Protein AF-A0A0F9FWK6-F1 (afdb_monomer_lite)

Radius of gyration: 12.36 Å; chains: 1; bounding box: 28×25×34 Å

Secondary structure (DSSP, 8-state):
--EEEEEEEEBHHHHHHHHH-GGG--GGGHHHHEEEEEEEEESSHHHHHHHHHS-TTHHHHHHHHHHTTBS-SS--TT-EEEETTEEEEEETTEEEE-

Structure (mmCIF, N/CA/C/O backbone):
data_AF-A0A0F9FWK6-F1
#
_entry.id   AF-A0A0F9FWK6-F1
#
loop_
_atom_site.group_PDB
_atom_site.id
_atom_site.type_symbol
_atom_site.label_atom_id
_atom_site.label_alt_id
_atom_site.label_comp_id
_atom_site.label_asym_id
_atom_site.label_entity_id
_atom_site.label_seq_id
_atom_site.pdbx_PDB_ins_code
_atom_site.Cartn_x
_atom_site.Cartn_y
_atom_site.Cartn_z
_atom_site.occupancy
_atom_site.B_iso_or_equiv
_atom_site.auth_seq_id
_atom_site.auth_comp_id
_atom_site.auth_asym_id
_atom_site.auth_atom_id
_atom_site.pdbx_PDB_model_num
ATOM 1 N N . MET A 1 1 ? -8.223 1.389 -20.747 1.00 81.88 1 MET A N 1
ATOM 2 C CA . MET A 1 1 ? -8.815 2.564 -20.071 1.00 81.88 1 MET A CA 1
ATOM 3 C C . MET A 1 1 ? -8.103 2.691 -18.743 1.00 81.88 1 MET A C 1
ATOM 5 O O . MET A 1 1 ? -7.977 1.670 -18.079 1.00 81.88 1 MET A O 1
ATOM 9 N N . LYS A 1 2 ? -7.578 3.871 -18.403 1.00 90.12 2 LYS A N 1
ATOM 10 C CA . LYS A 1 2 ? -6.937 4.065 -17.099 1.00 90.12 2 LYS A CA 1
ATOM 11 C C . LYS A 1 2 ? -7.998 4.264 -16.019 1.00 90.12 2 LYS A C 1
ATOM 13 O O . LYS A 1 2 ? -9.046 4.842 -16.301 1.00 90.12 2 LYS A O 1
ATOM 18 N N . VAL A 1 3 ? -7.713 3.781 -14.819 1.00 94.31 3 VAL A N 1
ATOM 19 C CA . VAL A 1 3 ? -8.549 3.920 -13.627 1.00 94.31 3 VAL A CA 1
ATOM 20 C C . VAL A 1 3 ? -7.706 4.579 -12.542 1.00 94.31 3 VAL A C 1
ATOM 22 O O . VAL A 1 3 ? -6.519 4.275 -12.417 1.00 94.31 3 VAL A O 1
ATOM 25 N N . GLU A 1 4 ? -8.307 5.491 -11.784 1.00 96.38 4 GLU A N 1
ATOM 26 C CA . GLU A 1 4 ? -7.656 6.100 -10.624 1.00 96.38 4 GLU A CA 1
ATOM 27 C C . GLU A 1 4 ? -7.432 5.050 -9.533 1.00 96.38 4 GLU A C 1
ATOM 29 O O . GLU A 1 4 ? -8.359 4.329 -9.150 1.00 96.38 4 GLU A O 1
ATOM 34 N N . MET A 1 5 ? -6.197 4.963 -9.040 1.00 97.25 5 MET A N 1
ATOM 35 C CA . MET A 1 5 ? -5.805 4.040 -7.980 1.00 97.25 5 MET A CA 1
ATOM 36 C C . MET A 1 5 ? -5.043 4.773 -6.882 1.00 97.25 5 MET A C 1
ATOM 38 O O . MET A 1 5 ? -4.256 5.682 -7.154 1.00 97.25 5 MET A O 1
ATOM 42 N N . LYS A 1 6 ? -5.235 4.336 -5.636 1.00 96.50 6 LYS A N 1
ATOM 43 C CA . LYS A 1 6 ? -4.468 4.820 -4.478 1.00 96.50 6 LYS A CA 1
ATOM 44 C C . LYS A 1 6 ? -3.541 3.730 -3.981 1.00 96.50 6 LYS A C 1
ATOM 46 O O . LYS A 1 6 ? -3.985 2.606 -3.766 1.00 96.50 6 LYS A O 1
ATOM 51 N N . VAL A 1 7 ? -2.280 4.074 -3.767 1.00 94.75 7 VAL A N 1
ATOM 52 C CA . VAL A 1 7 ? -1.246 3.167 -3.272 1.00 94.75 7 VAL A CA 1
ATOM 53 C C . VAL A 1 7 ? -0.978 3.468 -1.808 1.00 94.75 7 VAL A C 1
ATOM 55 O O . VAL A 1 7 ? -0.666 4.602 -1.441 1.00 94.75 7 VAL A O 1
ATOM 58 N N . TRP A 1 8 ? -1.085 2.433 -0.988 1.00 96.19 8 TRP A N 1
ATOM 59 C CA . TRP A 1 8 ? -1.012 2.489 0.460 1.00 96.19 8 TRP A CA 1
ATOM 60 C C . TRP A 1 8 ? 0.164 1.654 0.944 1.00 96.19 8 TRP A C 1
ATOM 62 O O . TRP A 1 8 ? 0.220 0.455 0.676 1.00 96.19 8 TRP A O 1
ATOM 72 N N . TYR A 1 9 ? 1.086 2.286 1.663 1.00 95.56 9 TYR A N 1
ATOM 73 C CA . TYR A 1 9 ? 2.225 1.606 2.279 1.00 95.56 9 TYR A CA 1
ATOM 74 C C . TYR A 1 9 ? 2.010 1.456 3.775 1.00 95.56 9 TYR A C 1
ATOM 76 O O . TYR A 1 9 ? 1.392 2.318 4.407 1.00 95.56 9 TYR A O 1
ATOM 84 N N . MET A 1 10 ? 2.538 0.378 4.347 1.00 95.44 10 MET A N 1
ATOM 85 C CA . MET A 1 10 ? 2.514 0.168 5.791 1.00 95.44 10 MET A CA 1
ATOM 86 C C . MET A 1 10 ? 3.248 1.304 6.515 1.00 95.44 10 MET A C 1
ATOM 88 O O . MET A 1 10 ? 4.400 1.638 6.216 1.00 95.44 10 MET A O 1
ATOM 92 N N . LYS A 1 11 ? 2.603 1.879 7.532 1.00 94.44 11 LYS A N 1
ATOM 93 C CA . LYS A 1 11 ? 3.269 2.819 8.440 1.00 94.44 11 LYS A CA 1
ATOM 94 C C . LYS A 1 11 ? 4.385 2.096 9.189 1.00 94.44 11 LYS A C 1
ATOM 96 O O . LYS A 1 11 ? 4.279 0.906 9.500 1.00 94.44 11 LYS A O 1
ATOM 101 N N . LYS A 1 12 ? 5.453 2.824 9.520 1.00 93.56 12 LYS A N 1
ATOM 102 C CA . LYS A 1 12 ? 6.663 2.267 10.143 1.00 93.56 12 LYS A CA 1
ATOM 103 C C . LYS A 1 12 ? 6.379 1.420 11.389 1.00 93.56 12 LYS A C 1
ATOM 105 O O . LYS A 1 12 ? 7.036 0.400 11.580 1.00 93.56 12 LYS A O 1
ATOM 110 N N . GLU A 1 13 ? 5.430 1.820 12.227 1.00 95.44 13 GLU A N 1
ATOM 111 C CA . GLU A 1 13 ? 5.072 1.115 13.461 1.00 95.44 13 GLU A CA 1
ATOM 112 C C . GLU A 1 13 ? 4.316 -0.207 13.236 1.00 95.44 13 GLU A C 1
ATOM 114 O O . GLU A 1 13 ? 4.317 -1.053 14.126 1.00 95.44 13 GLU A O 1
ATOM 119 N N . TRP A 1 14 ? 3.729 -0.417 12.051 1.00 95.38 14 TRP A N 1
ATOM 120 C CA . TRP A 1 14 ? 3.006 -1.644 11.683 1.00 95.38 14 TRP A CA 1
ATOM 121 C C . TRP A 1 14 ? 3.797 -2.556 10.745 1.00 95.38 14 TRP A C 1
ATOM 123 O O . TRP A 1 14 ? 3.470 -3.734 10.626 1.00 95.38 14 TRP A O 1
ATOM 133 N N . PHE A 1 15 ? 4.851 -2.037 10.110 1.00 93.62 15 PHE A N 1
ATOM 134 C CA . PHE A 1 15 ? 5.611 -2.739 9.076 1.00 93.62 15 PHE A CA 1
ATOM 135 C C . PHE A 1 15 ? 6.064 -4.145 9.495 1.00 93.62 15 PHE A C 1
ATOM 137 O O . PHE A 1 15 ? 5.738 -5.117 8.824 1.00 93.62 15 PHE A O 1
ATOM 144 N N . ASN A 1 16 ? 6.761 -4.278 10.630 1.00 93.69 16 ASN A N 1
ATOM 145 C CA . ASN A 1 16 ? 7.284 -5.577 11.079 1.00 93.69 16 ASN A CA 1
ATOM 146 C C . ASN A 1 16 ? 6.178 -6.595 11.389 1.00 93.69 16 ASN A C 1
ATOM 148 O O . ASN A 1 16 ? 6.385 -7.793 11.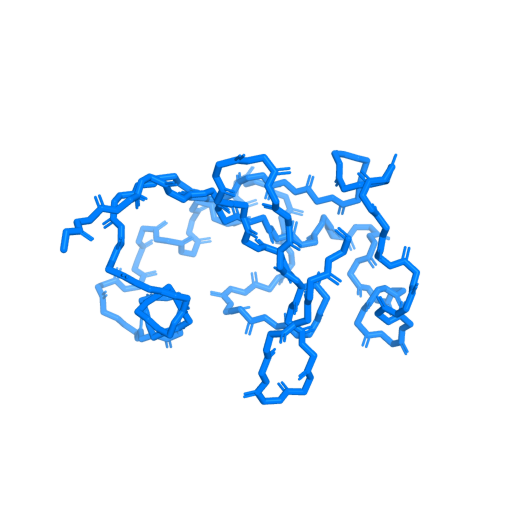230 1.00 93.69 16 ASN A O 1
ATOM 152 N N . GLN A 1 17 ? 5.022 -6.125 11.858 1.00 94.94 17 GLN A N 1
ATOM 153 C CA . GLN A 1 17 ? 3.886 -6.987 12.156 1.00 94.94 17 GLN A CA 1
ATOM 154 C C . GLN A 1 17 ? 3.237 -7.465 10.860 1.00 94.94 17 GLN A C 1
ATOM 156 O O . GLN A 1 17 ? 3.108 -8.663 10.647 1.00 94.94 17 GLN A O 1
ATOM 161 N N . LEU A 1 18 ? 2.883 -6.536 9.975 1.00 94.31 18 LEU A N 1
ATOM 162 C CA . LEU A 1 18 ? 2.086 -6.828 8.786 1.00 94.31 18 LEU A CA 1
ATOM 163 C C . LEU A 1 18 ? 2.884 -7.489 7.661 1.00 94.31 18 LEU A C 1
ATOM 165 O O . LEU A 1 18 ? 2.299 -8.217 6.868 1.00 94.31 18 LEU A O 1
ATOM 169 N N . ILE A 1 19 ? 4.207 -7.321 7.610 1.00 93.00 19 ILE A N 1
ATOM 170 C CA . ILE A 1 19 ? 5.034 -8.087 6.669 1.00 93.00 19 ILE A CA 1
ATOM 171 C C . ILE A 1 19 ? 5.119 -9.573 7.058 1.00 93.00 19 ILE A C 1
ATOM 173 O O . ILE A 1 19 ? 5.177 -10.438 6.186 1.00 93.00 19 ILE A O 1
ATOM 177 N N . CYS A 1 20 ? 5.111 -9.873 8.362 1.00 93.38 20 CYS A N 1
ATOM 178 C CA . CYS A 1 20 ? 5.160 -11.236 8.901 1.00 93.38 20 CYS A CA 1
ATOM 179 C C . CYS A 1 20 ? 3.772 -11.881 9.001 1.00 93.38 20 CYS A C 1
ATOM 181 O O . CYS A 1 20 ? 3.655 -13.094 8.851 1.00 93.38 20 CYS A O 1
ATOM 183 N N . HIS A 1 21 ? 2.745 -11.065 9.241 1.00 94.31 21 HIS A N 1
ATOM 184 C CA . HIS A 1 21 ? 1.349 -11.460 9.417 1.00 94.31 21 HIS A CA 1
ATOM 185 C C . HIS A 1 21 ? 0.438 -10.680 8.466 1.00 94.31 21 HIS A C 1
ATOM 187 O O . HIS A 1 21 ? -0.446 -9.934 8.906 1.00 94.31 21 HIS A O 1
ATOM 193 N N . PRO A 1 22 ? 0.639 -10.787 7.141 1.00 92.50 22 PRO A N 1
ATOM 194 C CA . PRO A 1 22 ? -0.121 -9.982 6.196 1.00 92.50 22 PRO A CA 1
ATOM 195 C C . PRO A 1 22 ? -1.624 -10.297 6.258 1.00 92.50 22 PRO A C 1
ATOM 197 O O . PRO A 1 22 ? -2.448 -9.492 5.835 1.00 92.50 22 PRO A O 1
ATOM 200 N N . GLU A 1 23 ? -2.036 -11.466 6.766 1.00 93.75 23 GLU A N 1
ATOM 201 C CA . GLU A 1 23 ? -3.437 -11.858 7.013 1.00 93.75 23 GLU A CA 1
ATOM 202 C C . GLU A 1 23 ? -4.170 -10.924 7.987 1.00 93.75 23 GLU A C 1
ATOM 204 O O . GLU A 1 23 ? -5.401 -10.902 8.038 1.00 93.75 23 GLU A O 1
ATOM 209 N N . GLU A 1 24 ? -3.429 -10.116 8.743 1.00 95.44 24 GLU A N 1
ATOM 210 C CA . GLU A 1 24 ? -3.990 -9.099 9.622 1.00 95.44 24 GLU A CA 1
ATOM 211 C C . GLU A 1 24 ? -4.365 -7.802 8.896 1.00 95.44 24 GLU A C 1
ATOM 213 O O . GLU A 1 24 ? -5.085 -6.975 9.466 1.00 95.44 24 GLU A O 1
ATOM 218 N N . VAL A 1 25 ? -3.940 -7.620 7.642 1.00 96.50 25 VAL A N 1
ATOM 219 C CA . VAL A 1 25 ? -4.396 -6.512 6.795 1.00 96.50 25 VAL A CA 1
ATOM 220 C C . VAL A 1 25 ? -5.865 -6.742 6.450 1.00 96.50 25 VAL A C 1
ATOM 222 O O . VAL A 1 25 ? -6.221 -7.701 5.769 1.00 96.50 25 VAL A O 1
ATOM 225 N N . LYS A 1 26 ? -6.739 -5.859 6.941 1.00 96.06 26 LYS A N 1
ATOM 226 C CA . LYS A 1 26 ? -8.193 -5.946 6.765 1.00 96.06 26 LYS A CA 1
ATOM 227 C C . LYS A 1 26 ? -8.723 -4.607 6.304 1.00 96.06 26 LYS A C 1
ATOM 229 O O . LYS A 1 26 ? -8.290 -3.575 6.801 1.00 96.06 26 LYS A O 1
ATOM 234 N N . LYS A 1 27 ? -9.761 -4.601 5.468 1.00 95.50 27 LYS A N 1
ATOM 235 C CA . LYS A 1 27 ? -10.418 -3.359 5.021 1.00 95.50 27 LYS A CA 1
ATOM 236 C C . LYS A 1 27 ? -10.714 -2.376 6.166 1.00 95.50 27 LYS A C 1
ATOM 238 O O . LYS A 1 27 ? -10.520 -1.175 6.019 1.00 95.50 27 LYS A O 1
ATOM 243 N N . SER A 1 28 ? -11.119 -2.887 7.330 1.00 96.31 28 SER A N 1
ATOM 244 C CA . SER A 1 28 ? -11.451 -2.088 8.517 1.00 96.31 28 SER A CA 1
ATOM 245 C C . SER A 1 28 ? -10.260 -1.436 9.231 1.00 96.31 28 SER A C 1
ATOM 247 O O . SER A 1 28 ? -10.480 -0.592 10.097 1.00 96.31 28 SER A O 1
ATOM 249 N N . ASN A 1 29 ? -9.015 -1.813 8.920 1.00 96.00 29 ASN A N 1
ATOM 250 C CA . ASN A 1 29 ? -7.822 -1.301 9.598 1.00 96.00 29 ASN A CA 1
ATOM 251 C C . ASN A 1 29 ? -6.800 -0.625 8.669 1.00 96.00 29 ASN A C 1
ATOM 253 O O . ASN A 1 29 ? -5.759 -0.191 9.167 1.00 96.00 29 ASN A O 1
ATOM 257 N N . ILE A 1 30 ? -7.086 -0.485 7.369 1.00 96.50 30 ILE A N 1
ATOM 258 C CA . ILE A 1 30 ? -6.147 0.084 6.384 1.00 96.50 30 ILE A CA 1
ATOM 259 C C . ILE A 1 30 ? -5.723 1.499 6.778 1.00 96.50 30 ILE A C 1
ATOM 261 O O . ILE A 1 30 ? -4.536 1.742 6.935 1.00 96.50 30 ILE A O 1
ATOM 265 N N . GLU A 1 31 ? -6.653 2.415 7.051 1.00 95.44 31 GLU A N 1
ATOM 266 C CA . GLU A 1 31 ? -6.307 3.807 7.402 1.00 95.44 31 GLU A CA 1
ATOM 267 C C . GLU A 1 31 ? -5.494 3.923 8.703 1.00 95.44 31 GLU A C 1
ATOM 269 O O . GLU A 1 31 ? -4.673 4.830 8.886 1.00 95.44 31 GLU A O 1
ATOM 274 N N . LYS A 1 32 ? -5.697 2.973 9.623 1.00 96.12 32 LYS A N 1
ATOM 275 C CA . LYS A 1 32 ? -4.920 2.886 10.860 1.00 96.12 32 LYS A CA 1
ATOM 276 C C . LYS A 1 32 ? -3.487 2.448 10.568 1.00 96.12 32 LYS A C 1
ATOM 278 O O . LYS A 1 32 ? -2.560 3.042 11.115 1.00 96.12 32 LYS A O 1
ATOM 283 N N . THR A 1 33 ? -3.318 1.439 9.723 1.00 96.25 33 THR A N 1
ATOM 284 C CA . THR A 1 33 ? -2.058 0.708 9.536 1.00 96.25 33 THR A CA 1
ATOM 285 C C . THR A 1 33 ? -1.218 1.190 8.352 1.00 96.25 33 THR A C 1
ATOM 287 O O . THR A 1 33 ? -0.010 0.969 8.340 1.00 96.25 33 THR A O 1
ATOM 290 N N . HIS A 1 34 ? -1.826 1.892 7.396 1.00 96.38 34 HIS A N 1
ATOM 291 C CA . HIS A 1 34 ? -1.210 2.319 6.144 1.00 96.38 34 HIS A CA 1
ATOM 292 C C . HIS A 1 34 ? -1.361 3.823 5.901 1.00 96.38 34 HIS A C 1
ATOM 294 O O . HIS A 1 34 ? -2.290 4.464 6.396 1.00 96.38 34 HIS A O 1
ATOM 300 N N . SER A 1 35 ? -0.454 4.370 5.097 1.00 95.50 35 SER A N 1
ATOM 301 C CA . SER A 1 35 ? -0.484 5.740 4.584 1.00 95.50 35 SER A CA 1
ATOM 302 C C . SER A 1 35 ? -0.556 5.722 3.060 1.00 95.50 35 SER A C 1
ATOM 304 O O . SER A 1 35 ? 0.134 4.930 2.418 1.00 95.50 35 SER A O 1
ATOM 306 N N . ILE A 1 36 ? -1.345 6.623 2.472 1.00 94.00 36 ILE A N 1
ATOM 307 C CA . ILE A 1 36 ? -1.312 6.848 1.022 1.00 94.00 36 ILE A CA 1
ATOM 308 C C . ILE A 1 36 ? 0.047 7.452 0.669 1.00 94.00 36 ILE A C 1
ATOM 310 O O . ILE A 1 36 ? 0.424 8.492 1.207 1.00 94.00 36 ILE A O 1
ATOM 314 N N . VAL A 1 37 ? 0.766 6.808 -0.246 1.00 91.88 37 VAL A N 1
ATOM 315 C CA . VAL A 1 37 ? 2.046 7.305 -0.777 1.00 91.88 37 VAL A CA 1
ATOM 316 C C . VAL A 1 37 ? 1.930 7.788 -2.216 1.00 91.88 37 VAL A C 1
ATOM 318 O O . VAL A 1 37 ? 2.786 8.536 -2.681 1.00 91.88 37 VAL A O 1
ATOM 321 N N . PHE A 1 38 ? 0.887 7.365 -2.931 1.00 91.25 38 PHE A N 1
ATOM 322 C CA . PHE A 1 38 ? 0.653 7.769 -4.310 1.00 91.25 38 PHE A CA 1
ATOM 323 C C . PHE A 1 38 ? -0.829 7.650 -4.675 1.00 91.25 38 PHE A C 1
ATOM 325 O O . PHE A 1 38 ? -1.521 6.744 -4.214 1.00 91.25 38 PHE A O 1
ATOM 332 N N . GLU A 1 39 ? -1.292 8.539 -5.545 1.00 93.38 39 GLU A N 1
ATOM 333 C CA . GLU A 1 39 ? -2.606 8.483 -6.180 1.00 93.38 39 GLU A CA 1
ATOM 334 C C . GLU A 1 39 ? -2.443 8.852 -7.654 1.00 93.38 39 GLU A C 1
ATOM 336 O O . GLU A 1 39 ? -1.750 9.820 -7.978 1.00 93.38 39 GLU A O 1
ATOM 341 N N . GLY A 1 40 ? -3.037 8.061 -8.546 1.00 92.62 40 GLY A N 1
ATOM 342 C CA . GLY A 1 40 ? -3.024 8.385 -9.965 1.00 92.62 40 GLY A CA 1
ATOM 343 C C . GLY A 1 40 ? -3.578 7.301 -10.889 1.00 92.62 40 GLY A C 1
ATOM 344 O O . GLY A 1 40 ? -3.993 6.229 -10.436 1.00 92.62 40 GLY A O 1
ATOM 345 N N . PRO A 1 41 ? -3.561 7.568 -12.207 1.00 95.69 41 PRO A N 1
ATOM 346 C CA . PRO A 1 41 ? -4.212 6.724 -13.197 1.00 95.69 41 PRO A CA 1
ATOM 347 C C . PRO A 1 41 ? -3.311 5.587 -13.703 1.00 95.69 41 PRO A C 1
ATOM 349 O O . PRO A 1 41 ? -2.277 5.831 -14.334 1.00 95.69 41 PRO A O 1
ATOM 352 N N . PHE A 1 42 ? -3.778 4.344 -13.555 1.00 94.06 42 PHE A N 1
ATOM 353 C CA . PHE A 1 42 ? -3.110 3.127 -14.040 1.00 94.06 42 PHE A CA 1
ATOM 354 C C . PHE A 1 42 ? -4.049 2.267 -14.893 1.00 94.06 42 PHE A C 1
ATOM 356 O O . PHE A 1 42 ? -5.271 2.351 -14.790 1.00 94.06 42 PHE A O 1
ATOM 363 N N . ASN A 1 43 ? -3.491 1.427 -15.758 1.00 94.94 43 ASN A N 1
ATOM 364 C CA . ASN A 1 43 ? -4.239 0.471 -16.570 1.00 94.94 43 ASN A CA 1
ATOM 365 C C . ASN A 1 43 ? -4.629 -0.781 -15.773 1.00 94.94 43 ASN A C 1
ATOM 367 O O . ASN A 1 43 ? -5.668 -1.371 -16.058 1.00 94.94 43 ASN A O 1
ATOM 371 N N . ASN A 1 44 ? -3.791 -1.219 -14.827 1.00 94.06 44 ASN A N 1
ATOM 372 C CA . ASN A 1 44 ? -4.012 -2.406 -13.996 1.00 94.06 44 ASN A CA 1
ATOM 373 C C . ASN A 1 44 ? -3.058 -2.433 -12.782 1.00 94.06 44 ASN A C 1
ATOM 375 O O . ASN A 1 44 ? -2.140 -1.623 -12.680 1.00 94.06 44 ASN A O 1
ATOM 379 N N . LEU A 1 45 ? -3.265 -3.400 -11.881 1.00 93.44 45 LEU A N 1
ATOM 380 C CA . LEU A 1 45 ? -2.455 -3.595 -10.672 1.00 93.44 45 LEU A CA 1
ATOM 381 C C . LEU A 1 45 ? -0.978 -3.932 -10.956 1.00 93.44 45 LEU A C 1
ATOM 383 O O . LEU A 1 45 ? -0.107 -3.564 -10.170 1.00 93.44 45 LEU A O 1
ATOM 387 N N . ASN A 1 46 ? -0.672 -4.600 -12.072 1.00 91.00 46 ASN A N 1
ATOM 388 C CA . ASN A 1 46 ? 0.714 -4.928 -12.421 1.00 91.0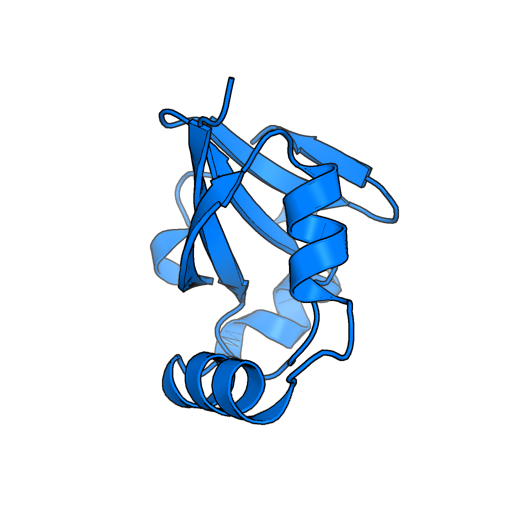0 46 ASN A CA 1
ATOM 389 C C . ASN A 1 46 ? 1.498 -3.670 -12.799 1.00 91.00 46 ASN A C 1
ATOM 391 O O . ASN A 1 46 ? 2.637 -3.525 -12.373 1.00 91.00 46 ASN A O 1
ATOM 395 N N . GLU A 1 47 ? 0.876 -2.726 -13.512 1.00 91.25 47 GLU A N 1
ATOM 396 C CA . GLU A 1 47 ? 1.498 -1.431 -13.805 1.00 91.25 47 GLU A CA 1
ATOM 397 C C . GLU A 1 47 ? 1.807 -0.661 -12.517 1.00 91.25 47 GLU A C 1
ATOM 399 O O . GLU A 1 47 ? 2.861 -0.041 -12.426 1.00 91.25 47 GLU A O 1
ATOM 404 N N . VAL A 1 48 ? 0.944 -0.740 -11.494 1.00 90.88 48 VAL A N 1
ATOM 405 C CA . VAL A 1 48 ? 1.242 -0.166 -10.172 1.00 90.88 48 VAL A CA 1
ATOM 406 C C . VAL A 1 48 ? 2.462 -0.846 -9.557 1.00 90.88 48 VAL A C 1
ATOM 408 O O . VAL A 1 48 ? 3.386 -0.163 -9.119 1.00 90.88 48 VAL A O 1
ATOM 411 N N . PHE A 1 49 ? 2.492 -2.182 -9.543 1.00 89.38 49 PHE A N 1
ATOM 412 C CA . PHE A 1 49 ? 3.609 -2.936 -8.975 1.00 89.38 49 PHE A CA 1
ATOM 413 C C . PHE A 1 49 ? 4.934 -2.597 -9.668 1.00 89.38 49 PHE A C 1
ATOM 415 O O . PHE A 1 49 ? 5.934 -2.335 -9.003 1.00 89.38 49 PHE A O 1
ATOM 422 N N . GLU A 1 50 ? 4.945 -2.554 -10.999 1.00 87.69 50 GLU A N 1
ATOM 423 C CA . GLU A 1 50 ? 6.108 -2.169 -11.798 1.00 87.69 50 GLU A CA 1
ATOM 424 C C . GLU A 1 50 ? 6.506 -0.716 -11.528 1.00 87.69 50 GLU A C 1
ATOM 426 O O . GLU A 1 50 ? 7.662 -0.436 -11.215 1.00 87.69 50 GLU A O 1
ATOM 431 N N . TYR A 1 51 ? 5.548 0.212 -11.557 1.00 86.31 51 TYR A N 1
ATOM 432 C CA . TYR A 1 51 ? 5.789 1.632 -11.309 1.00 86.31 51 TYR A CA 1
ATOM 433 C C . TYR A 1 51 ? 6.410 1.893 -9.929 1.00 86.31 51 TYR A C 1
ATOM 435 O O . TYR A 1 51 ? 7.316 2.722 -9.796 1.00 86.31 51 TYR A O 1
ATOM 443 N N . MET A 1 52 ? 5.957 1.163 -8.907 1.00 85.88 52 MET A N 1
ATOM 444 C CA . MET A 1 52 ? 6.443 1.307 -7.535 1.00 85.88 52 MET A CA 1
ATOM 445 C C . MET A 1 52 ? 7.777 0.587 -7.275 1.00 85.88 52 MET A C 1
ATOM 447 O O . MET A 1 52 ? 8.457 0.930 -6.308 1.00 85.88 52 MET A O 1
ATOM 451 N N . ASN A 1 53 ? 8.179 -0.368 -8.124 1.00 81.12 53 ASN A N 1
ATOM 452 C CA . ASN A 1 53 ? 9.425 -1.135 -7.975 1.00 81.12 53 ASN A CA 1
ATOM 453 C C . ASN A 1 53 ? 10.541 -0.743 -8.962 1.00 81.12 53 ASN A C 1
ATOM 455 O O . ASN A 1 53 ? 11.702 -1.069 -8.723 1.00 81.12 53 ASN A O 1
ATOM 459 N N . ILE A 1 54 ? 10.236 -0.035 -10.053 1.00 73.94 54 ILE A N 1
ATOM 460 C CA . ILE A 1 54 ? 11.241 0.433 -11.018 1.00 73.94 54 ILE A CA 1
ATOM 461 C C . ILE A 1 54 ? 12.018 1.639 -10.455 1.00 73.94 54 ILE A C 1
ATOM 463 O O . ILE A 1 54 ? 11.443 2.623 -9.980 1.00 73.94 54 ILE A O 1
ATOM 467 N N . ASP A 1 55 ? 13.347 1.610 -10.581 1.00 60.38 55 ASP A N 1
ATOM 468 C CA . ASP A 1 55 ? 14.299 2.590 -10.019 1.00 60.38 55 ASP A CA 1
ATOM 469 C C . ASP A 1 55 ? 14.372 3.956 -10.773 1.00 60.38 55 ASP A C 1
ATOM 471 O O . ASP A 1 55 ? 15.353 4.695 -10.677 1.00 60.38 55 ASP A O 1
ATOM 475 N N . PHE A 1 56 ? 13.328 4.356 -11.512 1.00 52.59 56 PHE A N 1
ATOM 476 C CA . PHE A 1 56 ? 13.359 5.467 -12.490 1.00 52.59 56 PHE A CA 1
ATOM 477 C C . PHE A 1 56 ? 12.262 6.538 -12.244 1.00 52.59 56 PHE A C 1
ATOM 479 O O . PHE A 1 56 ? 11.086 6.171 -12.226 1.00 52.59 56 PHE A O 1
ATOM 486 N N . PRO A 1 57 ? 12.546 7.857 -12.125 1.00 54.06 57 PRO A N 1
ATOM 487 C CA . PRO A 1 57 ? 13.638 8.476 -11.379 1.00 54.06 57 PRO A CA 1
ATOM 488 C C . PRO A 1 57 ? 13.334 8.378 -9.870 1.00 54.06 57 PRO A C 1
ATOM 490 O O . PRO A 1 57 ? 12.473 9.073 -9.333 1.00 54.06 57 PRO A O 1
ATOM 493 N N . ALA A 1 58 ? 14.048 7.496 -9.168 1.00 54.53 58 ALA A N 1
ATOM 494 C CA . ALA A 1 58 ? 13.811 7.136 -7.764 1.00 54.53 58 ALA A CA 1
ATOM 495 C C . ALA A 1 58 ? 13.994 8.270 -6.725 1.00 54.53 58 ALA A C 1
ATOM 497 O O . ALA A 1 58 ? 13.776 8.047 -5.531 1.00 54.53 58 ALA A O 1
ATOM 498 N N . LEU A 1 59 ? 14.404 9.471 -7.143 1.00 54.03 59 LEU A N 1
ATOM 499 C CA . LEU A 1 59 ? 14.775 10.555 -6.230 1.00 54.03 59 LEU A CA 1
ATOM 500 C C . LEU A 1 59 ? 13.575 11.191 -5.514 1.00 54.03 59 LEU A C 1
ATOM 502 O O . LEU A 1 59 ? 13.710 11.529 -4.341 1.00 54.03 59 LEU A O 1
ATOM 506 N N . ASP A 1 60 ? 12.405 11.278 -6.154 1.00 69.31 60 ASP A N 1
ATOM 507 C CA . ASP A 1 60 ? 11.231 11.920 -5.536 1.00 69.31 60 ASP A CA 1
ATOM 508 C C . ASP A 1 60 ? 10.376 10.921 -4.733 1.00 69.31 60 ASP A C 1
ATOM 510 O O . ASP A 1 60 ? 10.003 11.156 -3.585 1.00 69.31 60 ASP A O 1
ATOM 514 N N . ARG A 1 61 ? 10.168 9.707 -5.263 1.00 75.31 61 ARG A N 1
ATOM 515 C CA . ARG A 1 61 ? 9.322 8.688 -4.609 1.00 75.31 61 ARG A CA 1
ATOM 516 C C . ARG A 1 61 ? 9.849 8.252 -3.245 1.00 75.31 61 ARG A C 1
ATOM 518 O O . ARG A 1 61 ? 9.076 8.128 -2.300 1.00 75.31 61 ARG A O 1
ATOM 525 N N . ARG A 1 62 ? 11.166 8.059 -3.104 1.00 76.75 62 ARG A N 1
ATOM 526 C CA . ARG A 1 62 ? 11.765 7.702 -1.806 1.00 76.75 62 ARG A CA 1
ATOM 527 C C . ARG A 1 62 ? 11.555 8.810 -0.773 1.00 76.75 62 ARG A C 1
ATOM 529 O O . ARG A 1 62 ? 11.368 8.500 0.401 1.00 76.75 62 ARG A O 1
ATOM 536 N N . ALA A 1 63 ? 11.577 10.075 -1.197 1.00 80.19 63 ALA A N 1
ATOM 537 C CA . ALA A 1 63 ? 11.291 11.206 -0.324 1.00 80.19 63 ALA A CA 1
ATOM 538 C C . ALA A 1 63 ? 9.809 11.235 0.069 1.00 80.19 63 ALA A C 1
ATOM 540 O O . ALA A 1 63 ? 9.520 11.329 1.256 1.00 80.19 63 ALA A O 1
ATOM 541 N N . ILE A 1 64 ? 8.887 11.049 -0.882 1.00 82.31 64 ILE A N 1
ATOM 542 C CA . ILE A 1 64 ? 7.440 10.965 -0.619 1.00 82.31 64 ILE A CA 1
ATOM 543 C C . ILE A 1 64 ? 7.127 9.863 0.400 1.00 82.31 64 ILE A C 1
ATOM 545 O O . ILE A 1 64 ? 6.479 10.121 1.411 1.00 82.31 64 ILE A O 1
ATOM 549 N N . ILE A 1 65 ? 7.647 8.652 0.186 1.00 83.62 65 ILE A N 1
ATOM 550 C CA . ILE A 1 65 ? 7.387 7.500 1.057 1.00 83.62 65 ILE A CA 1
ATOM 551 C C . ILE A 1 65 ? 7.965 7.720 2.467 1.00 83.62 65 ILE A C 1
ATOM 553 O O . ILE A 1 65 ? 7.305 7.434 3.467 1.00 83.62 65 ILE A O 1
ATOM 557 N N . ARG A 1 66 ? 9.174 8.292 2.570 1.00 80.81 66 ARG A N 1
ATOM 558 C CA . ARG A 1 66 ? 9.769 8.665 3.866 1.00 80.81 66 ARG A CA 1
ATOM 559 C C . ARG A 1 66 ? 8.977 9.771 4.564 1.00 80.81 66 ARG A C 1
ATOM 561 O O . ARG A 1 66 ? 8.764 9.682 5.770 1.00 80.81 66 ARG A O 1
ATOM 568 N N . ASN A 1 67 ? 8.518 10.777 3.823 1.00 84.62 67 ASN A N 1
ATOM 569 C CA . ASN A 1 67 ? 7.692 11.867 4.346 1.00 84.62 67 ASN A CA 1
ATOM 570 C C . ASN A 1 67 ? 6.319 11.364 4.817 1.00 84.62 67 ASN A C 1
ATOM 572 O O . ASN A 1 67 ? 5.770 11.903 5.773 1.00 84.62 67 ASN A O 1
ATOM 576 N N . ALA A 1 68 ? 5.801 10.292 4.211 1.00 83.19 68 ALA A N 1
ATOM 577 C CA . ALA A 1 68 ? 4.594 9.592 4.650 1.00 83.19 68 ALA A CA 1
ATOM 578 C C . ALA A 1 68 ? 4.807 8.703 5.897 1.00 83.19 68 ALA A C 1
ATOM 580 O O . ALA A 1 68 ? 3.874 8.029 6.341 1.00 83.19 68 ALA A O 1
ATOM 581 N N . GLY A 1 69 ? 6.022 8.674 6.459 1.00 83.12 69 GLY A N 1
ATOM 582 C CA . GLY A 1 69 ? 6.354 7.912 7.665 1.00 83.12 69 GLY A CA 1
ATOM 583 C C . GLY A 1 69 ? 6.508 6.405 7.441 1.00 83.12 69 GLY A C 1
ATOM 584 O O . GLY A 1 69 ? 6.487 5.642 8.407 1.00 83.12 69 GLY A O 1
ATOM 585 N N . CYS A 1 70 ? 6.658 5.959 6.193 1.00 87.19 70 CYS A N 1
ATOM 586 C CA . CYS A 1 70 ? 6.820 4.546 5.852 1.00 87.19 70 CYS A CA 1
ATOM 587 C C . CYS A 1 70 ? 8.306 4.141 5.892 1.00 87.19 70 CYS A C 1
ATOM 589 O O . CYS A 1 70 ? 9.203 4.963 5.681 1.00 87.19 70 CYS A O 1
ATOM 591 N N . SER A 1 71 ? 8.590 2.872 6.192 1.00 79.62 71 SER A N 1
ATOM 592 C CA . SER A 1 71 ? 9.960 2.364 6.405 1.00 79.62 71 SER A CA 1
ATOM 593 C C . SER A 1 71 ? 10.613 1.735 5.172 1.00 79.62 71 SER A C 1
ATOM 595 O O . SER A 1 71 ? 11.840 1.633 5.131 1.00 79.62 71 SER A O 1
ATOM 597 N N . HIS A 1 72 ? 9.830 1.325 4.176 1.00 81.50 72 HIS A N 1
ATOM 598 C CA . HIS A 1 72 ? 10.299 0.653 2.962 1.00 81.50 72 HIS A CA 1
ATOM 599 C C . HIS A 1 72 ? 10.020 1.521 1.736 1.00 81.50 72 HIS A C 1
ATOM 601 O O . HIS A 1 72 ? 9.082 2.306 1.728 1.00 81.50 72 HIS A O 1
ATOM 607 N N . THR A 1 73 ? 10.858 1.414 0.706 1.00 81.88 73 THR A N 1
ATOM 608 C CA . THR A 1 73 ? 10.807 2.289 -0.482 1.00 81.88 73 THR A CA 1
ATOM 609 C C . THR A 1 73 ? 10.294 1.599 -1.742 1.00 81.88 73 THR A C 1
ATOM 611 O O . THR A 1 73 ? 10.222 2.232 -2.790 1.00 81.88 73 THR A O 1
ATOM 614 N N . SER A 1 74 ? 9.960 0.318 -1.642 1.00 85.00 74 SER A N 1
ATOM 615 C CA . SER A 1 74 ? 9.460 -0.540 -2.715 1.00 85.00 74 SER A CA 1
ATOM 616 C C . 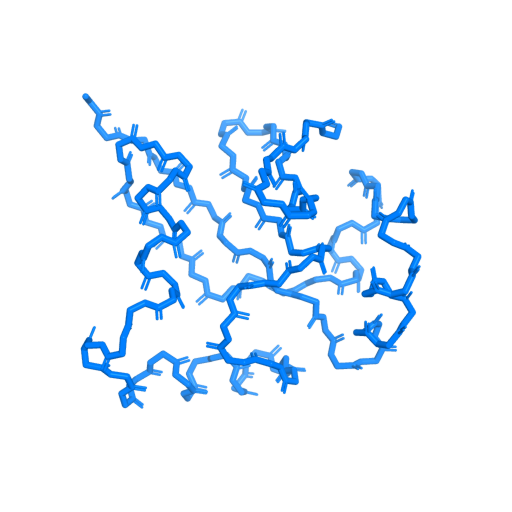SER A 1 74 ? 8.218 -1.273 -2.224 1.00 85.00 74 SER A C 1
ATOM 618 O O . SER A 1 74 ? 8.065 -1.490 -1.018 1.00 85.00 74 SER A O 1
ATOM 620 N N . MET A 1 75 ? 7.335 -1.637 -3.145 1.00 88.62 75 MET A N 1
ATOM 621 C CA . MET A 1 75 ? 6.084 -2.298 -2.796 1.00 88.62 75 MET A CA 1
ATOM 622 C C . MET A 1 75 ? 6.375 -3.706 -2.265 1.00 88.62 75 MET A C 1
ATOM 624 O O . MET A 1 75 ? 7.202 -4.426 -2.821 1.00 88.62 75 MET A O 1
ATOM 628 N N . SER A 1 76 ? 5.745 -4.066 -1.154 1.00 91.06 76 SER A N 1
ATOM 629 C CA . SER A 1 76 ? 6.046 -5.251 -0.351 1.00 91.06 76 SER A CA 1
ATOM 630 C C . SER A 1 76 ? 4.770 -5.993 0.042 1.00 91.06 76 SER A C 1
ATOM 632 O O . SER A 1 76 ? 3.668 -5.455 -0.036 1.00 91.06 76 SER A O 1
ATOM 634 N N . VAL A 1 77 ? 4.921 -7.244 0.483 1.00 93.50 77 VAL A N 1
ATOM 635 C CA . VAL A 1 77 ? 3.815 -8.025 1.056 1.00 93.50 77 VAL A CA 1
ATOM 636 C C . VAL A 1 77 ? 3.158 -7.234 2.188 1.00 93.50 77 VAL A C 1
ATOM 638 O O . VAL A 1 77 ? 3.856 -6.727 3.063 1.00 93.50 77 VAL A O 1
ATOM 641 N N . GLY A 1 78 ? 1.828 -7.140 2.151 1.00 94.00 78 GLY A N 1
ATOM 642 C CA . GLY A 1 78 ? 1.040 -6.346 3.093 1.00 94.00 78 GLY A CA 1
ATOM 643 C C . GLY A 1 78 ? 0.634 -4.964 2.576 1.00 94.00 78 GLY A C 1
ATOM 644 O O . GLY A 1 78 ? -0.380 -4.457 3.041 1.00 94.00 78 GLY A O 1
ATOM 645 N N . ASP A 1 79 ? 1.325 -4.394 1.581 1.00 95.19 79 ASP A N 1
ATOM 646 C CA . ASP A 1 79 ? 0.910 -3.125 0.967 1.00 95.19 79 ASP A CA 1
ATOM 647 C C . ASP A 1 79 ? -0.391 -3.269 0.182 1.00 95.19 79 ASP A C 1
ATOM 649 O O . ASP A 1 79 ? -0.750 -4.359 -0.273 1.00 95.19 79 ASP A O 1
ATOM 653 N N . VAL A 1 80 ? -1.092 -2.152 -0.015 1.00 96.75 80 VAL A N 1
ATOM 654 C CA . VAL A 1 80 ? -2.446 -2.159 -0.570 1.00 96.75 80 VAL A CA 1
ATOM 655 C C . VAL A 1 80 ? -2.590 -1.192 -1.741 1.00 96.75 80 VAL A C 1
ATOM 657 O O . VAL A 1 80 ? -2.070 -0.077 -1.733 1.00 96.75 80 VAL A O 1
ATOM 660 N N . VAL A 1 81 ? -3.365 -1.595 -2.745 1.00 97.31 81 VAL A N 1
ATOM 661 C CA . VAL A 1 81 ? -3.870 -0.721 -3.805 1.00 97.31 81 VAL A CA 1
ATOM 662 C C . VAL A 1 81 ? -5.385 -0.651 -3.722 1.00 97.31 81 VAL A C 1
ATOM 664 O O . VAL A 1 81 ? -6.058 -1.672 -3.621 1.00 97.31 81 VAL A O 1
ATOM 667 N N . GLN A 1 82 ? -5.931 0.559 -3.770 1.00 97.69 82 GLN A N 1
ATOM 668 C CA . GLN A 1 82 ? -7.368 0.794 -3.791 1.00 97.69 82 GLN A CA 1
ATOM 669 C C . GLN A 1 82 ? -7.831 1.170 -5.200 1.00 97.69 82 GLN A C 1
ATOM 671 O O . GLN A 1 82 ? -7.278 2.102 -5.786 1.00 97.69 82 GLN A O 1
ATOM 676 N N . ILE A 1 83 ? -8.876 0.506 -5.702 1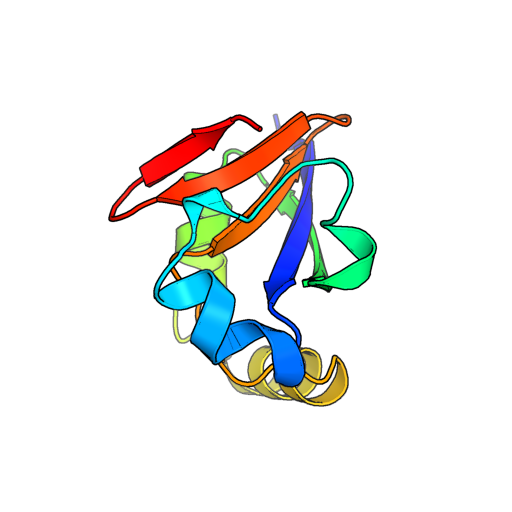.00 96.12 83 ILE A N 1
ATOM 677 C CA . ILE A 1 83 ? -9.522 0.790 -6.993 1.00 96.12 83 ILE A CA 1
ATOM 678 C C . ILE A 1 83 ? -11.034 0.827 -6.770 1.00 96.12 83 ILE A C 1
ATOM 680 O O . ILE A 1 83 ? -11.615 -0.154 -6.325 1.00 96.12 83 ILE A O 1
ATOM 684 N N . GLY A 1 84 ? -11.694 1.959 -7.028 1.00 88.56 84 GLY A N 1
ATOM 685 C CA . GLY A 1 84 ? -13.165 2.030 -6.976 1.00 88.56 84 GLY A CA 1
ATOM 686 C C . GLY A 1 84 ? -13.819 1.597 -5.647 1.00 88.56 84 GLY A C 1
ATOM 687 O O . GLY A 1 84 ? -14.975 1.191 -5.650 1.00 88.56 84 GLY A O 1
ATOM 688 N N . GLY A 1 85 ? -13.104 1.667 -4.516 1.00 90.19 85 GLY A N 1
ATOM 689 C CA . GLY A 1 85 ? -13.591 1.234 -3.194 1.00 90.19 85 GLY A CA 1
ATOM 690 C C . GLY A 1 85 ? -13.235 -0.209 -2.802 1.00 90.19 85 GLY A C 1
ATOM 691 O O . GLY A 1 85 ? -13.459 -0.600 -1.648 1.00 90.19 85 GLY A O 1
ATOM 692 N N . GLU A 1 86 ? -12.653 -0.971 -3.725 1.00 95.69 86 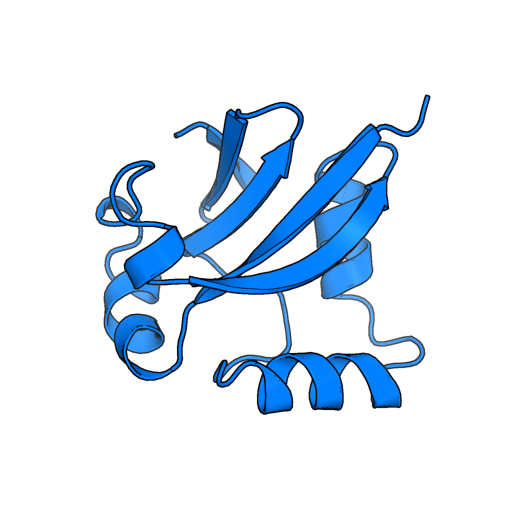GLU A N 1
ATOM 693 C CA . GLU A 1 86 ? -12.038 -2.276 -3.487 1.00 95.69 86 GLU A CA 1
ATOM 694 C C . GLU A 1 86 ? -10.581 -2.093 -3.069 1.00 95.69 86 GLU A C 1
ATOM 696 O O . GLU A 1 86 ? -9.912 -1.156 -3.513 1.00 95.69 86 GLU A O 1
ATOM 701 N N . TYR A 1 87 ? -10.099 -2.973 -2.196 1.00 97.31 87 TYR A N 1
ATOM 702 C CA . TYR A 1 87 ? -8.722 -2.969 -1.724 1.00 97.31 87 TYR A CA 1
ATOM 703 C C . TYR A 1 87 ? -8.060 -4.281 -2.125 1.00 97.31 87 TYR A C 1
ATOM 705 O O . TYR A 1 87 ? -8.597 -5.356 -1.875 1.00 97.31 87 TYR A O 1
ATOM 713 N N . HIS A 1 88 ? -6.886 -4.180 -2.732 1.00 97.00 88 HIS A N 1
ATOM 714 C CA . HIS A 1 88 ? -6.076 -5.304 -3.170 1.00 97.00 88 HIS A CA 1
ATOM 715 C C . HIS A 1 88 ? -4.765 -5.281 -2.400 1.00 97.00 88 HIS A C 1
ATOM 717 O O . HIS A 1 88 ? -4.000 -4.328 -2.522 1.00 97.00 88 HIS A O 1
ATOM 723 N N . VAL A 1 89 ? -4.507 -6.309 -1.602 1.00 96.38 89 VAL A N 1
ATOM 724 C CA . VAL A 1 89 ? -3.274 -6.458 -0.831 1.00 96.38 89 VAL A CA 1
ATOM 725 C C . VAL A 1 89 ? -2.255 -7.287 -1.603 1.00 96.38 89 VAL A C 1
ATOM 727 O O . VAL A 1 89 ? -2.602 -8.257 -2.279 1.00 96.38 89 VAL A O 1
ATOM 730 N N . VAL A 1 90 ? -0.983 -6.924 -1.491 1.00 94.12 90 VAL A N 1
ATOM 731 C CA . VAL A 1 90 ? 0.121 -7.712 -2.036 1.00 94.12 90 VAL A CA 1
ATOM 732 C C . VAL A 1 90 ? 0.313 -8.976 -1.195 1.00 94.12 90 VAL A C 1
ATOM 734 O O . VAL A 1 90 ? 0.572 -8.909 0.010 1.00 94.12 90 VAL A O 1
ATOM 737 N N . ARG A 1 91 ? 0.246 -10.142 -1.843 1.00 91.00 91 ARG A N 1
ATOM 738 C CA . ARG A 1 91 ? 0.471 -11.471 -1.256 1.00 91.00 91 ARG A CA 1
ATOM 739 C C . ARG A 1 91 ? 1.490 -12.241 -2.081 1.00 91.00 91 ARG A C 1
ATOM 741 O O . ARG A 1 91 ? 1.198 -12.671 -3.196 1.00 91.00 91 ARG A O 1
ATOM 748 N N . GLY A 1 92 ? 2.687 -12.452 -1.538 1.00 80.62 92 GLY A N 1
ATOM 749 C CA . GLY A 1 92 ? 3.762 -13.122 -2.273 1.00 80.62 92 GLY A CA 1
ATOM 750 C C . GLY A 1 92 ? 4.079 -12.399 -3.590 1.00 80.62 92 GLY A C 1
ATOM 751 O O . GLY A 1 92 ? 4.533 -11.261 -3.561 1.00 80.62 92 GLY A O 1
ATOM 752 N N . ILE A 1 93 ? 3.824 -13.056 -4.729 1.00 70.75 93 ILE A N 1
ATOM 753 C CA . ILE A 1 93 ? 4.034 -12.514 -6.089 1.00 70.75 93 ILE A CA 1
ATOM 754 C C . ILE A 1 93 ? 2.744 -12.009 -6.767 1.00 70.75 93 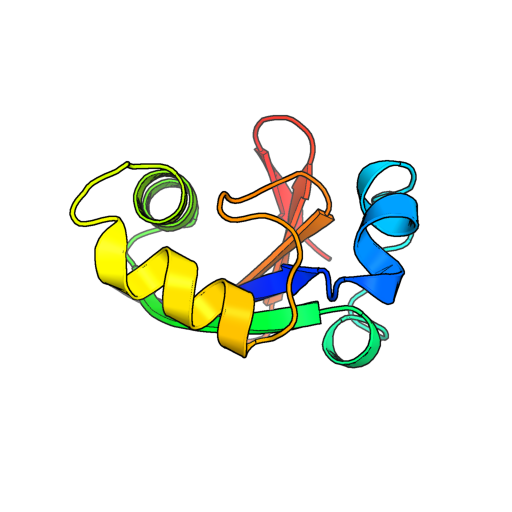ILE A C 1
ATOM 756 O O . ILE A 1 93 ? 2.711 -11.869 -7.988 1.00 70.75 93 ILE A O 1
ATOM 760 N N . GLY A 1 94 ? 1.666 -11.772 -6.015 1.00 86.75 94 GLY A N 1
ATOM 761 C CA . GLY A 1 94 ? 0.373 -11.395 -6.586 1.00 86.75 94 GLY A CA 1
ATOM 762 C C . GLY A 1 94 ? -0.487 -10.514 -5.688 1.00 86.75 94 GLY A C 1
ATOM 763 O O . GLY A 1 94 ? -0.034 -9.986 -4.673 1.00 86.75 94 GLY A O 1
ATOM 764 N N . TRP A 1 95 ? -1.747 -10.369 -6.095 1.00 91.31 95 TRP A N 1
ATOM 765 C CA . TRP A 1 95 ? -2.746 -9.520 -5.455 1.00 91.31 95 TRP A CA 1
ATOM 766 C C . TRP A 1 95 ? -3.899 -10.363 -4.920 1.00 91.31 95 TRP A C 1
ATOM 768 O O . TRP A 1 95 ? -4.409 -11.235 -5.623 1.00 91.31 95 TRP A O 1
ATOM 778 N N . GLU A 1 96 ? -4.342 -10.065 -3.705 1.00 93.50 96 GLU A N 1
ATOM 779 C CA . GLU A 1 96 ? -5.547 -10.631 -3.100 1.00 93.50 96 GLU A CA 1
ATOM 780 C C . GLU A 1 96 ? -6.531 -9.505 -2.780 1.00 93.50 96 GLU A C 1
ATOM 782 O O . GLU A 1 96 ? -6.131 -8.443 -2.311 1.00 93.50 96 GLU A O 1
ATOM 787 N N . MET A 1 97 ? -7.817 -9.711 -3.054 1.00 93.19 97 MET A N 1
ATOM 788 C CA . MET A 1 97 ? -8.868 -8.746 -2.723 1.00 93.19 97 MET A CA 1
ATOM 789 C C . MET A 1 97 ? -9.269 -8.879 -1.245 1.00 93.19 97 MET A C 1
ATOM 791 O O . MET A 1 97 ? -9.402 -9.998 -0.751 1.00 93.19 97 MET A O 1
ATOM 795 N N . LEU A 1 98 ? -9.470 -7.746 -0.565 1.00 88.44 98 LEU A N 1
ATOM 796 C CA . LEU A 1 98 ? -9.879 -7.649 0.845 1.00 88.44 98 LEU A CA 1
ATOM 797 C C . LEU A 1 98 ? -11.368 -7.340 1.039 1.00 88.44 98 LEU A C 1
ATOM 799 O O . LEU A 1 98 ? -11.903 -6.474 0.306 1.00 88.44 98 LEU A O 1
#

pLDDT: mean 88.99, std 10.09, range [52.59, 97.69]

Foldseek 3Di:
DWFKKWKKAFAAVCVVVCLVVVVPQDPVCRVVGIFTLDIDIDPDPVRVQCVQADPVVLPVSQVSCVVRRHDDRHQGANIWMDTPNWIWGDDDPDTDTD

Sequence (98 aa):
MKVEMKVWYMKKEWFNQLICHPEEVKKSNIEKTHSIVFEGPFNNLNEVFEYMNIDFPALDRRAIIRNAGCSHTSMSVGDVVQIGGEYHVVRGIGWEML

Organism: NCBI:txid412755